Protein AF-A0A0K1QGE5-F1 (afdb_monomer_lite)

InterPro domains:
  IPR018551 Domain of unknown function DUF2007 [PF09413] (103-164)
  IPR029024 TerB-like [SSF158682] (11-89)

Structure (mmCIF, N/CA/C/O backbone):
data_AF-A0A0K1QGE5-F1
#
_entry.id   AF-A0A0K1QGE5-F1
#
loop_
_atom_site.group_PDB
_atom_site.id
_atom_site.type_symbol
_atom_site.label_atom_id
_atom_site.label_alt_id
_atom_site.label_comp_id
_atom_site.label_asym_id
_atom_site.label_entity_id
_atom_site.label_seq_id
_atom_site.pdbx_PDB_ins_code
_atom_site.Cartn_x
_atom_site.Cartn_y
_atom_site.Cartn_z
_atom_site.occupancy
_atom_site.B_iso_or_equiv
_atom_site.auth_seq_id
_atom_site.auth_comp_id
_atom_site.auth_asym_id
_atom_site.auth_atom_id
_atom_site.pdbx_PDB_model_num
ATOM 1 N N . MET A 1 1 ? -12.363 6.441 24.233 1.00 60.50 1 MET A N 1
ATOM 2 C CA . MET A 1 1 ? -11.509 6.948 23.138 1.00 60.50 1 MET A CA 1
ATOM 3 C C . MET A 1 1 ? -12.265 6.689 21.849 1.00 60.50 1 MET A C 1
ATOM 5 O O . MET A 1 1 ? -12.797 5.596 21.718 1.00 60.50 1 MET A O 1
ATOM 9 N N . ASP A 1 2 ? -12.392 7.688 20.983 1.00 89.62 2 ASP A N 1
ATOM 10 C CA . ASP A 1 2 ? -13.093 7.565 19.701 1.00 89.62 2 ASP A CA 1
ATOM 11 C C . ASP A 1 2 ? -12.438 6.487 18.807 1.00 89.62 2 ASP A C 1
ATOM 13 O O . ASP A 1 2 ? -11.207 6.389 18.765 1.00 89.62 2 ASP A O 1
ATOM 17 N N . ALA A 1 3 ? -13.242 5.639 18.156 1.00 92.62 3 ALA A N 1
ATOM 18 C CA . ALA A 1 3 ? -12.747 4.488 17.394 1.00 92.62 3 ALA A CA 1
ATOM 19 C C . ALA A 1 3 ? -11.925 4.919 16.168 1.00 92.62 3 ALA A C 1
ATOM 21 O O . ALA A 1 3 ? -10.861 4.352 15.916 1.00 92.62 3 ALA A O 1
ATOM 22 N N . LYS A 1 4 ? -12.332 5.998 15.483 1.00 94.12 4 LYS A N 1
ATOM 23 C CA . LYS A 1 4 ? -11.567 6.579 14.370 1.00 94.12 4 LYS A CA 1
ATOM 24 C C . LYS A 1 4 ? -10.212 7.089 14.851 1.00 94.12 4 LYS A C 1
ATOM 26 O O . LYS A 1 4 ? -9.177 6.789 14.254 1.00 94.12 4 LYS A O 1
ATOM 31 N N . ARG A 1 5 ? -10.183 7.781 15.995 1.00 94.44 5 ARG A N 1
ATOM 32 C CA . ARG A 1 5 ? -8.935 8.237 16.629 1.00 94.44 5 ARG A CA 1
ATOM 33 C C . ARG A 1 5 ? -8.022 7.074 17.025 1.00 94.44 5 ARG A C 1
ATOM 35 O O . ARG A 1 5 ? -6.804 7.206 16.911 1.00 94.44 5 ARG A O 1
ATOM 42 N N . LYS A 1 6 ? -8.585 5.953 17.487 1.00 95.00 6 LYS A N 1
ATOM 43 C CA . LYS A 1 6 ? -7.813 4.744 17.808 1.00 95.00 6 LYS A CA 1
ATOM 44 C C . LYS A 1 6 ? -7.164 4.155 16.554 1.00 95.00 6 LYS A C 1
ATOM 46 O O . LYS A 1 6 ? -5.965 3.894 16.593 1.00 95.00 6 LYS A O 1
ATOM 51 N N . LEU A 1 7 ? -7.912 4.013 15.457 1.00 96.31 7 LEU A N 1
ATOM 52 C CA . LEU A 1 7 ? -7.365 3.540 14.182 1.00 96.31 7 LEU A CA 1
ATOM 53 C C . LEU A 1 7 ? -6.258 4.470 13.670 1.00 96.31 7 LEU A C 1
ATOM 55 O O . LEU A 1 7 ? -5.157 4.007 13.396 1.00 96.31 7 LEU A O 1
ATOM 59 N N . LYS A 1 8 ? -6.492 5.789 13.636 1.00 94.81 8 LYS A N 1
ATOM 60 C CA . LYS A 1 8 ? -5.476 6.758 13.186 1.00 94.81 8 LYS A CA 1
ATOM 61 C C . LYS A 1 8 ? -4.193 6.690 14.025 1.00 94.81 8 LYS A C 1
ATOM 63 O O . LYS A 1 8 ? -3.096 6.747 13.479 1.00 94.81 8 LYS A O 1
ATOM 68 N N . GLY A 1 9 ? -4.323 6.544 15.346 1.00 95.31 9 GLY A N 1
ATOM 69 C CA . GLY A 1 9 ? -3.178 6.374 16.244 1.00 95.31 9 GLY A CA 1
ATOM 70 C C . GLY A 1 9 ? -2.428 5.056 16.029 1.00 95.31 9 GLY A C 1
ATOM 71 O O . GLY A 1 9 ? -1.203 5.041 16.091 1.00 95.31 9 GLY A O 1
ATOM 72 N N . MET A 1 10 ? -3.150 3.970 15.738 1.00 95.81 10 MET A N 1
ATOM 73 C CA . MET A 1 10 ? -2.558 2.677 15.392 1.00 95.81 10 MET A CA 1
ATOM 74 C C . MET A 1 10 ? -1.748 2.770 14.096 1.00 95.81 10 MET A C 1
ATOM 76 O O . MET A 1 10 ? -0.585 2.387 14.101 1.00 95.81 10 MET A O 1
ATOM 80 N N . LEU A 1 11 ? -2.308 3.362 13.034 1.00 96.56 11 LEU A N 1
ATOM 81 C CA . LEU A 1 11 ? -1.599 3.579 11.765 1.00 96.56 11 LEU A CA 1
ATOM 82 C C . LEU A 1 11 ? -0.316 4.398 11.970 1.00 96.56 11 LEU A C 1
ATOM 84 O O . LEU A 1 11 ? 0.752 4.013 11.506 1.00 96.56 11 LEU A O 1
ATOM 88 N N . ALA A 1 12 ? -0.397 5.494 12.729 1.00 94.94 12 ALA A N 1
ATOM 89 C CA . ALA A 1 12 ? 0.766 6.330 13.018 1.00 94.94 12 ALA A CA 1
ATOM 90 C C . ALA A 1 12 ? 1.873 5.585 13.780 1.00 94.94 12 ALA A C 1
ATOM 92 O O . ALA A 1 12 ? 3.046 5.876 13.565 1.00 94.94 12 ALA A O 1
ATOM 93 N N . ARG A 1 13 ? 1.512 4.642 14.661 1.00 95.94 13 ARG A N 1
ATOM 94 C CA . ARG A 1 13 ? 2.476 3.801 15.379 1.00 95.94 13 ARG A CA 1
ATOM 95 C C . ARG A 1 13 ? 3.121 2.779 14.444 1.00 95.94 13 ARG A C 1
ATOM 97 O O . ARG A 1 13 ? 4.343 2.745 14.380 1.00 95.94 13 ARG A O 1
ATOM 104 N N . ILE A 1 14 ? 2.301 2.010 13.726 1.00 95.31 14 ILE A N 1
ATOM 105 C CA . ILE A 1 14 ? 2.744 0.915 12.849 1.00 95.31 14 ILE A CA 1
ATOM 106 C C . ILE A 1 14 ? 3.704 1.423 11.770 1.00 95.31 14 ILE A C 1
ATOM 108 O O . ILE A 1 14 ? 4.722 0.814 11.505 1.00 95.31 14 ILE A O 1
ATOM 112 N N . PHE A 1 15 ? 3.424 2.575 11.160 1.00 94.94 15 PHE A N 1
ATOM 113 C CA . PHE A 1 15 ? 4.269 3.083 10.073 1.00 94.94 15 PHE A CA 1
ATOM 114 C C . PHE A 1 15 ? 5.377 4.039 10.541 1.00 94.94 15 PHE A C 1
ATOM 116 O O . PHE A 1 15 ? 6.030 4.686 9.717 1.00 94.94 15 PHE A O 1
ATOM 123 N N . SER A 1 16 ? 5.597 4.178 11.853 1.00 92.19 16 SER A N 1
ATOM 124 C CA . SER A 1 16 ? 6.545 5.162 12.394 1.00 92.19 16 SER A CA 1
ATOM 125 C C . SER A 1 16 ? 8.001 4.873 12.013 1.00 92.19 16 SER A C 1
ATOM 127 O O . SER A 1 16 ? 8.749 5.803 11.705 1.00 92.19 16 SER A O 1
ATOM 129 N N . ASP A 1 17 ? 8.392 3.607 11.937 1.00 90.38 17 ASP A N 1
ATOM 130 C CA . ASP A 1 17 ? 9.738 3.134 11.592 1.00 90.38 17 ASP A CA 1
ATOM 131 C C . ASP A 1 17 ? 9.863 2.674 10.126 1.00 90.38 17 ASP A C 1
ATOM 133 O O . ASP A 1 17 ? 10.882 2.111 9.732 1.00 90.38 17 ASP A O 1
ATOM 137 N N . ALA A 1 18 ? 8.852 2.987 9.306 1.00 88.00 18 ALA A N 1
ATOM 138 C CA . ALA A 1 18 ? 8.781 2.672 7.880 1.00 88.00 18 ALA A CA 1
ATOM 139 C C . ALA A 1 18 ? 8.639 1.180 7.525 1.00 88.00 18 ALA A C 1
ATOM 141 O O . ALA A 1 18 ? 8.657 0.871 6.335 1.00 88.00 18 ALA A O 1
ATOM 142 N N . THR A 1 19 ? 8.474 0.277 8.498 1.00 90.19 19 THR A N 1
ATOM 143 C CA . THR A 1 19 ? 8.301 -1.165 8.250 1.00 90.19 19 THR A CA 1
ATOM 144 C C . THR A 1 19 ? 7.233 -1.722 9.181 1.00 90.19 19 THR A C 1
ATOM 146 O O . THR A 1 19 ? 7.414 -1.680 10.385 1.00 90.19 19 THR A O 1
ATOM 149 N N . ALA A 1 20 ? 6.154 -2.297 8.649 1.00 91.38 20 ALA A N 1
ATOM 150 C CA . ALA A 1 20 ? 5.159 -2.946 9.494 1.00 91.38 20 ALA A CA 1
ATOM 151 C C . ALA A 1 20 ? 5.538 -4.416 9.688 1.00 91.38 20 ALA A C 1
ATOM 153 O O . ALA A 1 20 ? 5.536 -5.193 8.726 1.00 91.38 20 ALA A O 1
ATOM 154 N N . ASP A 1 21 ? 5.830 -4.822 10.919 1.00 93.00 21 ASP A N 1
ATOM 155 C CA . ASP A 1 21 ? 6.131 -6.225 11.204 1.00 93.00 21 ASP A CA 1
ATOM 156 C C . ASP A 1 21 ? 4.873 -7.122 11.142 1.00 93.00 21 ASP A C 1
ATOM 158 O O . ASP A 1 21 ? 3.732 -6.657 11.063 1.00 93.00 21 ASP A O 1
ATOM 162 N N . GLU A 1 22 ? 5.052 -8.448 11.156 1.00 92.50 22 GLU A N 1
ATOM 163 C CA . GLU A 1 22 ? 3.915 -9.378 11.060 1.00 92.50 22 GLU A CA 1
ATOM 164 C C . GLU A 1 22 ? 2.947 -9.263 12.252 1.00 92.50 22 GLU A C 1
ATOM 166 O O . GLU A 1 22 ? 1.741 -9.458 12.088 1.00 92.50 22 GLU A O 1
ATOM 171 N N . SER A 1 23 ? 3.443 -8.911 13.443 1.00 93.38 23 SER A N 1
ATOM 172 C CA . SER A 1 23 ? 2.602 -8.687 14.622 1.00 93.38 23 SER A CA 1
ATOM 173 C C . SER A 1 23 ? 1.741 -7.438 14.444 1.00 93.38 23 SER A C 1
ATOM 175 O O . SER A 1 23 ? 0.549 -7.461 14.751 1.00 93.38 23 SER A O 1
ATOM 177 N N . GLU A 1 24 ? 2.304 -6.363 13.908 1.00 95.12 24 GLU A N 1
ATOM 178 C CA . GLU A 1 24 ? 1.601 -5.116 13.615 1.00 95.12 24 GLU A CA 1
ATOM 179 C C . GLU A 1 24 ? 0.578 -5.279 12.492 1.00 95.12 24 GLU A C 1
ATOM 181 O O . GLU A 1 24 ? -0.569 -4.837 12.621 1.00 95.12 24 GLU A O 1
ATOM 186 N N . ARG A 1 25 ? 0.942 -5.992 11.421 1.00 92.88 25 ARG A N 1
ATOM 187 C CA . ARG A 1 25 ? 0.018 -6.371 10.341 1.00 92.88 25 ARG A CA 1
ATOM 188 C C . ARG A 1 25 ? -1.138 -7.210 10.889 1.00 92.88 25 ARG A C 1
ATOM 190 O O . ARG A 1 25 ? -2.298 -6.970 10.546 1.00 92.88 25 ARG A O 1
ATOM 197 N N . ALA A 1 26 ? -0.857 -8.173 11.768 1.00 92.50 26 ALA A N 1
ATOM 198 C CA . ALA A 1 26 ? -1.882 -8.994 12.408 1.00 92.50 26 ALA A CA 1
ATOM 199 C C . ALA A 1 26 ? -2.790 -8.183 13.347 1.00 92.50 26 ALA A C 1
ATOM 201 O O . ALA A 1 26 ? -4.010 -8.384 13.337 1.00 92.50 26 ALA A O 1
ATOM 202 N N . GLU A 1 27 ? -2.231 -7.248 14.117 1.00 95.06 27 GLU A N 1
ATOM 203 C CA . GLU A 1 27 ? -2.986 -6.334 14.977 1.00 95.06 27 GLU A CA 1
ATOM 204 C C . GLU A 1 27 ? -3.941 -5.464 14.155 1.00 95.06 27 GLU A C 1
ATOM 206 O O . GLU A 1 27 ? -5.133 -5.396 14.470 1.00 95.06 27 GLU A O 1
ATOM 211 N N . LEU A 1 28 ? -3.451 -4.867 13.065 1.00 94.50 28 LEU A N 1
ATOM 212 C CA . LEU A 1 28 ? -4.263 -4.051 12.170 1.00 94.50 28 LEU A CA 1
ATOM 213 C C . LEU A 1 28 ? -5.395 -4.869 11.541 1.00 94.50 28 LEU A C 1
ATOM 215 O O . LEU A 1 28 ? -6.554 -4.462 11.618 1.00 94.50 28 LEU A O 1
ATOM 219 N N . ARG A 1 29 ? -5.097 -6.054 10.989 1.00 93.19 29 ARG A N 1
ATOM 220 C CA . ARG A 1 29 ? -6.121 -6.956 10.427 1.00 93.19 29 ARG A CA 1
ATOM 221 C C . ARG A 1 29 ? -7.183 -7.322 11.462 1.00 93.19 29 ARG A C 1
ATOM 223 O O . ARG A 1 29 ? -8.373 -7.279 11.163 1.00 93.19 29 ARG A O 1
ATOM 230 N N . THR A 1 30 ? -6.763 -7.631 12.688 1.00 94.38 30 THR A N 1
ATOM 231 C CA . THR A 1 30 ? -7.677 -7.956 13.793 1.00 94.38 30 THR A CA 1
ATOM 232 C C . THR A 1 30 ? -8.571 -6.769 14.134 1.00 94.38 30 THR A C 1
ATOM 234 O O . THR A 1 30 ? -9.775 -6.931 14.332 1.00 94.38 30 THR A O 1
ATOM 237 N N . TYR A 1 31 ? -8.009 -5.559 14.170 1.00 94.38 31 TYR A N 1
ATOM 238 C CA . TYR A 1 31 ? -8.777 -4.352 14.440 1.00 94.38 31 TYR A CA 1
ATOM 239 C C . TYR A 1 31 ? -9.796 -4.062 13.331 1.00 94.38 31 TYR A C 1
ATOM 241 O O . TYR A 1 31 ? -10.963 -3.812 13.635 1.00 94.38 31 TYR A O 1
ATOM 249 N N . LEU A 1 32 ? -9.398 -4.158 12.061 1.00 91.81 32 LEU A N 1
ATOM 250 C CA . LEU A 1 32 ? -10.291 -3.950 10.917 1.00 91.81 32 LEU A CA 1
ATOM 251 C C . LEU A 1 32 ? -11.416 -4.999 10.861 1.00 91.81 32 LEU A C 1
ATOM 253 O O . LEU A 1 32 ? -12.547 -4.665 10.517 1.00 91.81 32 LEU A O 1
ATOM 257 N N . ALA A 1 33 ? -11.145 -6.240 11.277 1.00 92.44 33 ALA A N 1
ATOM 258 C CA . ALA A 1 33 ? -12.142 -7.309 11.360 1.00 92.44 33 ALA A CA 1
ATOM 259 C C . ALA A 1 33 ? -13.064 -7.222 12.594 1.00 92.44 33 ALA A C 1
ATOM 261 O O . ALA A 1 33 ? -14.069 -7.926 12.657 1.00 92.44 33 ALA A O 1
ATOM 262 N N . SER A 1 34 ? -1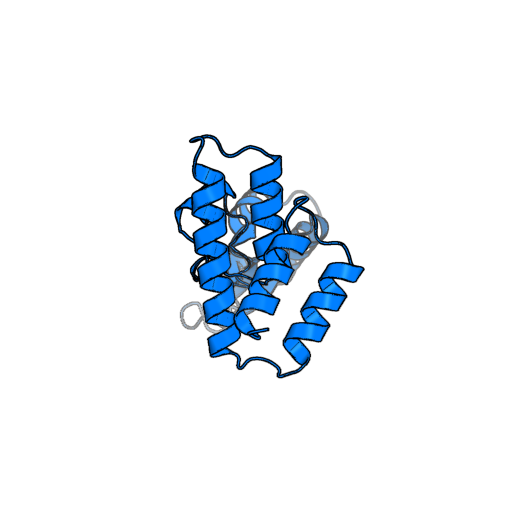2.754 -6.371 13.579 1.00 93.00 34 SER A N 1
ATOM 263 C CA . SER A 1 34 ? -13.506 -6.294 14.843 1.00 93.00 34 SER A CA 1
ATOM 264 C C . SER A 1 34 ? -14.911 -5.694 14.717 1.00 93.00 34 SER A C 1
ATOM 266 O O . SER A 1 34 ? -15.704 -5.794 15.652 1.00 93.00 34 SER A O 1
ATOM 268 N N . GLY A 1 35 ? -15.215 -5.030 13.596 1.00 91.81 35 GLY A N 1
ATOM 269 C CA . GLY A 1 35 ? -16.474 -4.306 13.401 1.00 91.81 35 GLY A CA 1
ATOM 270 C C . GLY A 1 35 ? -16.593 -3.018 14.225 1.00 91.81 35 GLY A C 1
ATOM 271 O O . GLY A 1 35 ? -17.677 -2.448 14.307 1.00 91.81 35 GLY A O 1
ATOM 272 N N . ALA A 1 36 ? -15.499 -2.540 14.835 1.00 93.19 36 ALA A N 1
ATOM 273 C CA . ALA A 1 36 ? -15.486 -1.298 15.614 1.00 93.19 36 ALA A CA 1
ATOM 274 C C . ALA A 1 36 ? -15.746 -0.031 14.774 1.00 93.19 36 ALA A C 1
ATOM 276 O O . ALA A 1 36 ? -16.104 1.004 15.335 1.00 93.19 36 ALA A O 1
ATOM 277 N N . LEU A 1 37 ? -15.538 -0.110 13.458 1.00 94.19 37 LEU A N 1
ATOM 278 C CA . LEU A 1 37 ? -15.810 0.937 12.477 1.00 94.19 37 LEU A CA 1
ATOM 279 C C . LEU A 1 37 ? -16.486 0.311 11.256 1.00 94.19 37 LEU A C 1
ATOM 281 O O . LEU A 1 37 ? -16.176 -0.823 10.882 1.00 94.19 37 LEU A O 1
ATOM 285 N N . SER A 1 38 ? -17.380 1.057 10.617 1.00 93.69 38 SER A N 1
ATOM 286 C CA . SER A 1 38 ? -17.923 0.679 9.312 1.00 93.69 38 SER A CA 1
ATOM 287 C C . SER A 1 38 ? -16.892 0.891 8.195 1.00 93.69 38 SER A C 1
ATOM 289 O O . SER A 1 38 ? -15.954 1.677 8.337 1.00 93.69 38 SER A O 1
ATOM 291 N N . SER A 1 39 ? -17.064 0.224 7.049 1.00 90.38 39 SER A N 1
ATOM 292 C CA . SER A 1 39 ? -16.151 0.384 5.905 1.00 90.38 39 SER A CA 1
ATOM 293 C C . SER A 1 39 ? -15.978 1.845 5.454 1.00 90.38 39 SER A C 1
ATOM 295 O O . SER A 1 39 ? -14.833 2.239 5.247 1.00 90.38 39 SER A O 1
ATOM 297 N N . PRO A 1 40 ? -17.033 2.686 5.363 1.00 92.56 40 PRO A N 1
ATOM 298 C CA . PRO A 1 40 ? -16.867 4.104 5.033 1.00 92.56 40 PRO A CA 1
ATOM 299 C C . PRO A 1 40 ? -16.031 4.875 6.060 1.00 92.56 40 PRO A C 1
ATOM 301 O O . PRO A 1 40 ? -15.226 5.721 5.690 1.00 92.56 40 PRO A O 1
ATOM 304 N N . GLU A 1 41 ? -16.182 4.566 7.349 1.00 93.19 41 GLU A N 1
ATOM 305 C CA . GLU A 1 41 ? -15.408 5.216 8.410 1.00 93.19 41 GLU A CA 1
ATOM 306 C C . GLU A 1 41 ? -13.938 4.796 8.393 1.00 93.19 41 GLU A C 1
ATOM 308 O O . GLU A 1 41 ? -13.063 5.621 8.645 1.00 93.19 41 GLU A O 1
ATOM 313 N N . ILE A 1 42 ? -13.655 3.529 8.079 1.00 93.62 42 ILE A N 1
ATOM 314 C CA . ILE A 1 42 ? -12.287 3.042 7.873 1.00 93.62 42 ILE A CA 1
ATOM 315 C C . ILE A 1 42 ? -11.647 3.798 6.706 1.00 93.62 42 ILE A C 1
ATOM 317 O O . ILE A 1 42 ? -10.542 4.315 6.853 1.00 93.62 42 ILE A O 1
ATOM 321 N N . GLN A 1 43 ? -12.356 3.908 5.581 1.00 92.38 43 GLN A N 1
ATOM 322 C CA . GLN A 1 43 ? 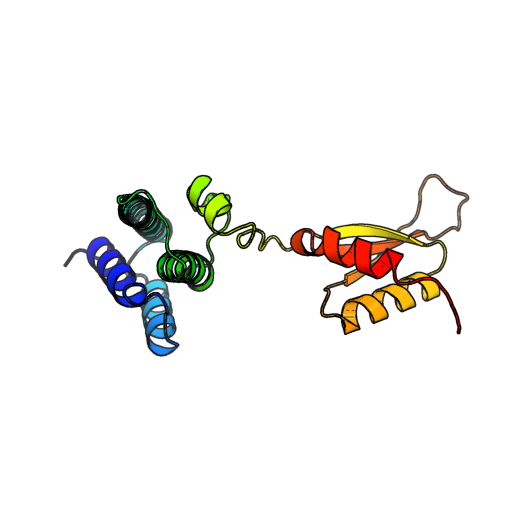-11.883 4.629 4.397 1.00 92.38 43 GLN A CA 1
ATOM 323 C C . GLN A 1 43 ? -11.626 6.112 4.690 1.00 92.38 43 GLN A C 1
ATOM 325 O O . GLN A 1 43 ? -10.590 6.642 4.303 1.00 92.38 43 GLN A O 1
ATOM 330 N N . GLU A 1 44 ? -12.506 6.770 5.447 1.00 94.25 44 GLU A N 1
ATOM 331 C CA . GLU A 1 44 ? -12.312 8.157 5.886 1.00 94.25 44 GLU A CA 1
ATOM 332 C C . GLU A 1 44 ? -11.032 8.318 6.722 1.00 94.25 44 GLU A C 1
ATOM 334 O O . GLU A 1 44 ? -10.244 9.235 6.487 1.00 94.25 44 GLU A O 1
ATOM 339 N N . VAL A 1 45 ? -10.791 7.409 7.673 1.00 95.50 45 VAL A N 1
ATOM 340 C CA . VAL A 1 45 ? -9.590 7.449 8.521 1.00 95.50 45 VAL A CA 1
ATOM 341 C C . VAL A 1 45 ? -8.323 7.184 7.716 1.00 95.50 45 VAL A C 1
ATOM 343 O O . VAL A 1 45 ? -7.317 7.859 7.939 1.00 95.50 45 VAL A O 1
ATOM 346 N N . ILE A 1 46 ? -8.359 6.225 6.790 1.00 94.88 46 ILE A N 1
ATOM 347 C CA . ILE A 1 46 ? -7.234 5.923 5.901 1.00 94.88 46 ILE A CA 1
ATOM 348 C C . ILE A 1 46 ? -6.932 7.134 5.016 1.00 94.88 46 ILE A C 1
ATOM 350 O O . ILE A 1 46 ? -5.784 7.568 4.971 1.00 94.88 46 ILE A O 1
ATOM 354 N N . ALA A 1 47 ? -7.941 7.740 4.388 1.00 93.25 47 ALA A N 1
ATOM 355 C CA . ALA A 1 47 ? -7.765 8.917 3.540 1.00 93.25 47 ALA A CA 1
ATOM 356 C C . ALA A 1 47 ? -7.173 10.110 4.314 1.00 93.25 47 ALA A C 1
ATOM 358 O O . ALA A 1 47 ? -6.242 10.771 3.846 1.00 93.25 47 ALA A O 1
ATOM 359 N N . ASP A 1 48 ? -7.661 10.366 5.530 1.00 94.94 48 ASP A N 1
ATOM 360 C CA . ASP A 1 48 ? -7.127 11.409 6.410 1.00 94.94 48 ASP A CA 1
ATOM 361 C C . ASP A 1 48 ? -5.684 11.105 6.858 1.00 94.94 48 ASP A C 1
ATOM 363 O O . ASP A 1 48 ? -4.823 11.993 6.885 1.00 94.94 48 ASP A O 1
ATOM 367 N N . PHE A 1 49 ? -5.378 9.841 7.166 1.00 95.75 49 PHE A N 1
ATOM 368 C CA . PHE A 1 49 ? -4.026 9.393 7.497 1.00 95.75 49 PHE A CA 1
ATOM 369 C C . PHE A 1 49 ? -3.056 9.564 6.322 1.00 95.75 49 PHE A C 1
ATOM 371 O O . PHE A 1 49 ? -1.986 10.146 6.507 1.00 95.75 49 PHE A O 1
ATOM 378 N N . VAL A 1 50 ? -3.437 9.134 5.118 1.00 94.19 50 VAL A N 1
ATOM 379 C CA . VAL A 1 50 ? -2.657 9.301 3.883 1.00 94.19 50 VAL A CA 1
ATOM 380 C C . VAL A 1 50 ? -2.414 10.789 3.616 1.00 94.19 50 VAL A C 1
ATOM 382 O O . VAL A 1 50 ? -1.268 11.213 3.477 1.00 94.19 50 VAL A O 1
ATOM 385 N N . SER A 1 51 ? -3.460 11.621 3.649 1.00 93.44 51 SER A N 1
ATOM 386 C CA . SER A 1 51 ? -3.328 13.070 3.439 1.00 93.44 51 SER A CA 1
ATOM 387 C C . SER A 1 51 ? -2.387 13.726 4.454 1.00 93.44 51 SER A C 1
ATOM 389 O O . SER A 1 51 ? -1.542 14.548 4.092 1.00 93.44 51 SER A O 1
ATOM 391 N N . THR A 1 52 ? -2.509 13.354 5.731 1.00 93.50 52 THR A N 1
ATOM 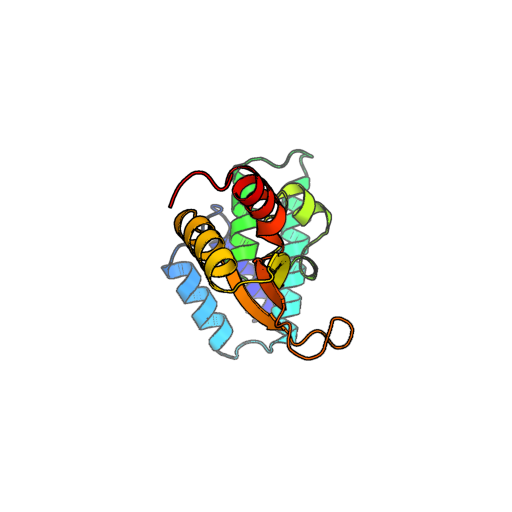392 C CA . THR A 1 52 ? -1.650 13.870 6.806 1.00 93.50 52 THR A CA 1
ATOM 393 C C . THR A 1 52 ? -0.199 13.429 6.607 1.00 93.50 52 THR A C 1
ATOM 395 O O . THR A 1 52 ? 0.708 14.250 6.721 1.00 93.50 52 THR A O 1
ATOM 398 N N . THR A 1 53 ? 0.018 12.155 6.279 1.00 94.06 53 THR A N 1
ATOM 399 C CA . THR A 1 53 ? 1.353 11.577 6.085 1.00 94.06 53 THR A CA 1
ATOM 400 C C . THR A 1 53 ? 2.074 12.262 4.937 1.00 94.06 53 THR A C 1
ATOM 402 O O . THR A 1 53 ? 3.197 12.718 5.118 1.00 94.06 53 THR A O 1
ATOM 405 N N . TRP A 1 54 ? 1.396 12.443 3.801 1.00 93.50 54 TRP A N 1
ATOM 406 C CA . TRP A 1 54 ? 1.966 13.141 2.653 1.00 93.50 54 TRP A CA 1
ATOM 407 C C . TRP A 1 54 ? 2.422 14.558 3.002 1.00 93.50 54 TRP A C 1
ATOM 409 O O . TRP A 1 54 ? 3.561 14.918 2.729 1.00 93.50 54 TRP A O 1
ATOM 419 N N . LYS A 1 55 ? 1.562 15.343 3.668 1.00 92.19 55 LYS A N 1
ATOM 420 C CA . LYS A 1 55 ? 1.886 16.718 4.088 1.00 92.19 55 LYS A CA 1
ATOM 421 C C . LYS A 1 55 ? 3.126 16.786 4.975 1.00 92.19 55 LYS A C 1
ATOM 423 O O . LYS A 1 55 ? 3.877 17.747 4.868 1.00 92.19 55 LYS A O 1
ATOM 428 N N . ILE A 1 56 ? 3.315 15.799 5.851 1.00 90.88 56 ILE A N 1
ATOM 429 C CA . ILE A 1 56 ? 4.485 15.721 6.732 1.00 90.88 56 ILE A CA 1
ATOM 430 C C . ILE A 1 56 ? 5.728 15.337 5.925 1.00 90.88 56 ILE A C 1
ATOM 432 O O . ILE A 1 56 ? 6.748 16.003 6.053 1.00 90.88 56 ILE A O 1
ATOM 436 N N . THR A 1 57 ? 5.630 14.317 5.071 1.00 90.00 57 THR A N 1
ATOM 437 C CA . THR A 1 57 ? 6.745 13.808 4.258 1.00 90.00 57 THR A CA 1
ATOM 438 C C . THR A 1 57 ? 7.298 14.833 3.271 1.00 90.00 57 THR A C 1
ATOM 440 O O . THR A 1 57 ? 8.476 14.798 2.956 1.00 90.00 57 THR A O 1
ATOM 443 N N . VAL A 1 58 ? 6.476 15.755 2.768 1.00 89.50 58 VAL A N 1
ATOM 444 C CA . VAL A 1 58 ? 6.951 16.797 1.837 1.00 89.50 58 VAL A CA 1
ATOM 445 C C . VAL A 1 58 ? 7.304 18.117 2.514 1.00 89.50 58 VAL A C 1
ATOM 447 O O . VAL A 1 58 ? 7.666 19.072 1.828 1.00 89.50 58 VAL A O 1
ATOM 450 N N . ALA A 1 59 ? 7.167 18.214 3.839 1.00 89.00 59 ALA A N 1
ATOM 451 C CA . ALA A 1 59 ? 7.290 19.483 4.554 1.00 89.00 59 ALA A CA 1
ATOM 452 C C . ALA A 1 59 ? 8.695 20.101 4.453 1.00 89.00 59 ALA A C 1
ATOM 454 O O . ALA A 1 59 ? 8.824 21.325 4.473 1.00 89.00 59 ALA A O 1
ATOM 455 N N . ASP A 1 60 ? 9.733 19.274 4.332 1.00 83.25 60 ASP A N 1
ATOM 456 C CA . ASP A 1 60 ? 11.127 19.699 4.173 1.00 83.25 60 ASP A CA 1
ATOM 457 C C . ASP A 1 60 ? 11.562 19.840 2.700 1.00 83.25 60 ASP A C 1
ATOM 459 O O . ASP A 1 60 ? 12.684 20.263 2.415 1.00 83.25 60 ASP A O 1
ATOM 463 N N . GLY A 1 61 ? 10.659 19.537 1.760 1.00 82.88 61 GLY A N 1
ATOM 464 C CA . GLY A 1 61 ? 10.883 19.622 0.320 1.00 82.88 61 GLY A CA 1
ATOM 465 C C . GLY A 1 61 ? 11.739 18.499 -0.275 1.00 82.88 61 GLY A C 1
ATOM 466 O O . GLY A 1 61 ? 11.988 18.534 -1.482 1.00 82.88 61 GLY A O 1
ATOM 467 N N . VAL A 1 62 ? 12.182 17.510 0.511 1.00 87.19 62 VAL A N 1
ATOM 468 C CA . VAL A 1 62 ? 13.038 16.413 0.037 1.00 87.19 62 VAL A CA 1
ATOM 469 C C . VAL A 1 62 ? 12.565 15.082 0.609 1.00 87.19 62 VAL A C 1
ATOM 471 O O . VAL A 1 62 ? 12.810 14.773 1.763 1.00 87.19 62 VAL A O 1
ATOM 474 N N . VAL A 1 63 ? 11.996 14.225 -0.242 1.00 88.62 63 VAL A N 1
ATOM 475 C CA . VAL A 1 63 ? 11.597 12.877 0.186 1.00 88.62 63 VAL A CA 1
ATOM 476 C C . VAL A 1 63 ? 12.802 11.935 0.181 1.00 88.62 63 VAL A C 1
ATOM 478 O O . VAL A 1 63 ? 13.307 11.549 -0.880 1.00 88.62 63 VAL A O 1
ATOM 481 N N . SER A 1 64 ? 13.244 11.541 1.371 1.00 87.12 64 SER A N 1
ATOM 482 C CA . SER A 1 64 ? 14.331 10.586 1.590 1.00 87.12 64 SER A CA 1
ATOM 483 C C . SER A 1 64 ? 13.946 9.147 1.216 1.00 87.12 64 SER A C 1
ATOM 485 O O . SER A 1 64 ? 12.771 8.801 1.099 1.00 87.12 64 SER A O 1
ATOM 487 N N . GLU A 1 65 ? 14.933 8.258 1.065 1.00 86.31 65 GLU A N 1
ATOM 488 C CA . GLU A 1 65 ? 14.664 6.837 0.781 1.00 86.31 65 GLU A CA 1
ATOM 489 C C . GLU A 1 65 ? 13.905 6.132 1.915 1.00 86.31 65 GLU A C 1
ATOM 491 O O . GLU A 1 65 ? 13.065 5.276 1.648 1.00 86.31 65 GLU A O 1
ATOM 496 N N . VAL A 1 66 ? 14.139 6.526 3.172 1.00 88.38 66 VAL A N 1
ATOM 497 C CA . VAL A 1 66 ? 13.396 5.995 4.330 1.00 88.38 66 VAL A CA 1
ATOM 498 C C . VAL A 1 66 ? 11.927 6.406 4.259 1.00 88.38 66 VAL A C 1
ATOM 500 O O . VAL A 1 66 ? 11.036 5.604 4.530 1.00 88.38 66 VAL A O 1
ATOM 503 N N . GLU A 1 67 ? 11.648 7.639 3.843 1.00 91.31 67 GLU A N 1
ATOM 504 C CA . GLU A 1 67 ? 10.274 8.093 3.654 1.00 91.31 67 GLU A CA 1
ATOM 505 C C . GLU A 1 67 ? 9.621 7.408 2.467 1.00 91.31 67 GLU A C 1
ATOM 507 O O . GLU A 1 67 ? 8.502 6.931 2.608 1.00 91.31 67 GLU A O 1
ATOM 512 N N . LYS A 1 68 ? 10.318 7.252 1.335 1.00 90.38 68 LYS A N 1
ATOM 513 C CA . LYS A 1 68 ? 9.810 6.437 0.221 1.00 90.38 68 LYS A CA 1
ATOM 514 C C . LYS A 1 68 ? 9.480 5.022 0.677 1.00 90.38 68 LYS A C 1
ATOM 516 O O . LYS A 1 68 ? 8.433 4.509 0.299 1.00 90.38 68 LYS A O 1
ATOM 521 N N . GLN A 1 69 ? 10.325 4.407 1.502 1.00 90.31 69 GLN A N 1
ATOM 522 C CA . GLN A 1 69 ? 10.047 3.086 2.058 1.00 90.31 69 GLN A CA 1
ATOM 523 C C . GLN A 1 69 ? 8.774 3.094 2.906 1.00 90.31 69 GLN A C 1
ATOM 525 O O . GLN A 1 69 ? 7.891 2.279 2.661 1.00 90.31 69 GLN A O 1
ATOM 530 N N . ARG A 1 70 ? 8.616 4.067 3.811 1.00 93.38 70 ARG A N 1
ATOM 531 C CA . ARG A 1 70 ? 7.387 4.232 4.604 1.00 93.38 70 ARG A CA 1
ATOM 532 C C . ARG A 1 70 ? 6.157 4.370 3.710 1.00 93.38 70 ARG A C 1
ATOM 534 O O . ARG A 1 70 ? 5.131 3.748 3.959 1.00 93.38 70 ARG A O 1
ATOM 541 N N . LEU A 1 71 ? 6.260 5.195 2.672 1.00 93.00 71 LEU A N 1
ATOM 542 C CA . LEU A 1 71 ? 5.192 5.440 1.712 1.00 93.00 71 LEU A CA 1
ATOM 543 C C . LEU A 1 71 ? 4.811 4.162 0.935 1.00 93.00 71 LEU A C 1
ATOM 545 O O . LEU A 1 71 ? 3.624 3.956 0.687 1.00 93.00 71 LEU A O 1
ATOM 549 N N . ARG A 1 72 ? 5.778 3.303 0.572 1.00 90.75 72 ARG A N 1
ATOM 550 C CA . ARG A 1 72 ? 5.515 1.984 -0.044 1.00 90.75 72 ARG A CA 1
ATOM 551 C C . ARG A 1 72 ? 4.862 1.022 0.939 1.00 90.75 72 ARG A C 1
ATOM 553 O O . ARG A 1 72 ? 3.875 0.388 0.591 1.00 90.75 72 ARG A O 1
ATOM 560 N N . GLU A 1 73 ? 5.373 0.967 2.163 1.00 91.69 73 GLU A N 1
ATOM 561 C CA . GLU A 1 73 ? 4.861 0.084 3.211 1.00 91.69 73 GLU A CA 1
ATOM 562 C C . GLU A 1 73 ? 3.385 0.378 3.515 1.00 91.69 73 GLU A C 1
ATOM 564 O O . GLU A 1 73 ? 2.570 -0.536 3.609 1.00 91.69 73 GLU A O 1
ATOM 569 N N . ILE A 1 74 ? 3.012 1.661 3.595 1.00 93.50 74 ILE A N 1
ATOM 570 C CA . ILE A 1 74 ? 1.617 2.089 3.785 1.00 93.50 74 ILE A CA 1
ATOM 571 C C . ILE A 1 74 ? 0.723 1.559 2.665 1.00 93.50 74 ILE A C 1
ATOM 573 O O . ILE A 1 74 ? -0.358 1.042 2.936 1.00 93.50 74 ILE A O 1
ATOM 577 N N . VAL A 1 75 ? 1.162 1.691 1.414 1.00 90.81 75 VAL A N 1
ATOM 578 C CA . VAL A 1 75 ? 0.404 1.222 0.250 1.00 90.81 75 VAL A CA 1
ATOM 579 C C . VAL A 1 75 ? 0.227 -0.289 0.307 1.00 90.81 75 VAL A C 1
ATOM 581 O O . VAL A 1 75 ? -0.890 -0.768 0.142 1.00 90.81 75 VAL A O 1
ATOM 584 N N . GLU A 1 76 ? 1.309 -1.029 0.544 1.00 88.31 76 GLU A N 1
ATOM 585 C CA . GLU A 1 76 ? 1.302 -2.491 0.542 1.00 88.31 76 GLU A CA 1
ATOM 586 C C . GLU A 1 76 ? 0.410 -3.044 1.659 1.00 88.31 76 GLU A C 1
ATOM 588 O O . GLU A 1 76 ? -0.470 -3.867 1.413 1.00 88.31 76 GLU A O 1
ATOM 593 N N . VAL A 1 77 ? 0.586 -2.548 2.885 1.00 89.06 77 VAL A N 1
ATOM 594 C CA . VAL A 1 77 ? -0.124 -3.048 4.069 1.00 89.06 77 VAL A CA 1
ATOM 595 C C . VAL A 1 77 ? -1.603 -2.669 4.052 1.00 89.06 77 VAL A C 1
ATOM 597 O O . VAL A 1 77 ? -2.438 -3.454 4.504 1.00 89.06 77 VAL A O 1
ATOM 600 N N . LEU A 1 78 ? -1.945 -1.479 3.549 1.00 90.62 78 LEU A N 1
ATOM 601 C CA . LEU A 1 78 ? -3.337 -1.027 3.458 1.00 90.62 78 LEU A CA 1
ATOM 602 C C . LEU A 1 78 ? -4.016 -1.421 2.138 1.00 90.62 78 LEU A C 1
ATOM 604 O O . LEU A 1 78 ? -5.225 -1.231 2.016 1.00 90.62 78 LEU A O 1
ATOM 608 N N . GLY A 1 79 ? -3.273 -1.975 1.175 1.00 87.31 79 GLY A N 1
ATOM 609 C CA . GLY A 1 79 ? -3.791 -2.371 -0.134 1.00 87.31 79 GLY A CA 1
ATOM 610 C C . GLY A 1 79 ? -4.322 -1.193 -0.954 1.00 87.31 79 GLY A C 1
ATOM 611 O O . GLY A 1 79 ? -5.367 -1.320 -1.587 1.00 87.31 79 GLY A O 1
ATOM 612 N N . LEU A 1 80 ? -3.650 -0.040 -0.897 1.00 86.69 80 LEU A N 1
ATOM 613 C CA . LEU A 1 80 ? -4.106 1.183 -1.567 1.00 86.69 80 LEU A CA 1
ATOM 614 C C . LEU A 1 80 ? -3.846 1.117 -3.071 1.00 86.69 80 LEU A C 1
ATOM 616 O O . LEU A 1 80 ? -2.735 0.806 -3.503 1.00 86.69 80 LEU A O 1
ATOM 620 N N . ALA A 1 81 ? -4.843 1.484 -3.871 1.00 81.62 81 ALA A N 1
ATOM 621 C CA . ALA A 1 81 ? -4.670 1.677 -5.301 1.00 81.62 81 ALA A CA 1
ATOM 622 C C . ALA A 1 81 ? -4.154 3.092 -5.605 1.00 81.62 81 ALA A C 1
ATOM 624 O O . ALA A 1 81 ? -4.214 4.009 -4.783 1.00 81.62 81 ALA A O 1
ATOM 625 N N . LYS A 1 82 ? -3.710 3.313 -6.848 1.00 73.81 82 LYS A N 1
ATOM 626 C CA . LYS A 1 82 ? -3.265 4.630 -7.341 1.00 73.81 82 LYS A CA 1
ATOM 627 C C . LYS A 1 82 ? -4.284 5.760 -7.112 1.00 73.81 82 LYS A C 1
ATOM 629 O O . LYS A 1 82 ? -3.883 6.903 -6.934 1.00 73.81 82 LYS A O 1
ATOM 634 N N . GLY A 1 83 ? -5.584 5.453 -7.132 1.00 80.19 83 GLY A N 1
ATOM 635 C CA . GLY A 1 83 ? -6.655 6.429 -6.897 1.00 80.19 83 GLY A CA 1
ATOM 636 C C . GLY A 1 83 ? -6.871 6.806 -5.427 1.00 80.19 83 GLY A C 1
ATOM 637 O O . GLY A 1 83 ? -7.517 7.816 -5.160 1.00 80.19 83 GLY A O 1
ATOM 638 N N . ASP A 1 84 ? -6.320 6.028 -4.492 1.00 84.38 84 ASP A N 1
ATOM 639 C CA . ASP A 1 84 ? -6.517 6.207 -3.048 1.00 84.38 84 ASP A CA 1
ATOM 640 C C . ASP A 1 84 ? -5.428 7.082 -2.406 1.00 84.38 84 ASP A C 1
ATOM 642 O O . ASP A 1 84 ? -5.538 7.487 -1.247 1.00 84.38 84 ASP A O 1
ATOM 646 N N . VAL A 1 85 ? -4.368 7.393 -3.158 1.00 87.94 85 VAL A N 1
ATOM 647 C CA . VAL A 1 85 ? -3.251 8.234 -2.718 1.00 87.94 85 VAL A CA 1
ATOM 648 C C . VAL A 1 85 ? -3.102 9.475 -3.605 1.00 87.94 85 VAL A C 1
ATOM 650 O O . VAL A 1 85 ? -3.533 9.472 -4.758 1.00 87.94 85 VAL A O 1
ATOM 653 N N . PRO A 1 86 ? -2.469 10.556 -3.109 1.00 87.50 86 PRO A N 1
ATOM 654 C CA . PRO A 1 86 ? -2.144 11.719 -3.931 1.00 87.50 86 PRO A CA 1
ATOM 655 C C . PRO A 1 86 ? -1.333 11.348 -5.183 1.00 87.50 86 PRO A C 1
ATOM 657 O O . PRO A 1 86 ? -0.467 10.468 -5.153 1.00 87.50 86 PRO A O 1
ATOM 660 N N . GLU A 1 87 ? -1.557 12.054 -6.291 1.00 84.44 87 GLU A N 1
ATOM 661 C CA . GLU A 1 87 ? -0.862 11.773 -7.553 1.00 84.44 87 GLU A CA 1
ATOM 662 C C . GLU A 1 87 ? 0.660 11.940 -7.402 1.00 84.44 87 GLU A C 1
ATOM 664 O O . GLU A 1 87 ? 1.454 11.154 -7.917 1.00 84.44 87 GLU A O 1
ATOM 669 N N . GLU A 1 88 ? 1.087 12.935 -6.632 1.00 84.25 88 GLU A N 1
ATOM 670 C CA . GLU A 1 88 ? 2.490 13.213 -6.351 1.00 84.25 88 GLU A CA 1
ATOM 671 C C . GLU A 1 88 ? 3.158 12.100 -5.538 1.00 84.25 88 GLU A C 1
ATOM 673 O O . GLU A 1 88 ? 4.315 11.775 -5.800 1.00 84.25 88 GLU A O 1
ATOM 678 N N . TRP A 1 89 ? 2.422 11.450 -4.630 1.00 88.00 89 TRP A N 1
ATOM 679 C CA . TRP A 1 89 ? 2.893 10.255 -3.924 1.00 88.00 89 TRP A CA 1
ATOM 680 C C . TRP A 1 89 ? 3.188 9.138 -4.933 1.00 88.00 89 TRP A C 1
ATOM 682 O O . TRP A 1 89 ? 4.261 8.534 -4.906 1.00 88.00 89 TRP A O 1
ATOM 692 N N . SER A 1 90 ? 2.281 8.927 -5.893 1.00 80.38 90 SER A N 1
ATOM 693 C CA . SER A 1 90 ? 2.461 7.953 -6.980 1.00 80.38 90 SER A CA 1
ATOM 694 C C . SER A 1 90 ? 3.715 8.232 -7.813 1.00 80.38 90 SER A C 1
ATOM 696 O O . SER A 1 90 ? 4.451 7.309 -8.170 1.00 80.38 90 SER A O 1
ATOM 698 N N . ARG A 1 91 ? 3.984 9.512 -8.107 1.00 81.38 91 ARG A N 1
ATOM 699 C CA . ARG A 1 91 ? 5.180 9.944 -8.848 1.00 81.38 91 ARG A CA 1
ATOM 700 C C . ARG A 1 91 ? 6.461 9.707 -8.050 1.00 81.38 91 ARG A C 1
ATOM 702 O O . ARG A 1 91 ? 7.437 9.232 -8.621 1.00 81.38 91 ARG A O 1
ATOM 709 N N . VAL A 1 92 ? 6.452 9.991 -6.745 1.00 84.12 92 VAL A N 1
ATOM 710 C CA . VAL A 1 92 ? 7.606 9.771 -5.855 1.00 84.12 92 VAL A CA 1
ATOM 711 C C . VAL A 1 92 ? 7.958 8.290 -5.727 1.00 84.12 92 VAL A C 1
ATOM 713 O O . VAL A 1 92 ? 9.139 7.951 -5.641 1.00 84.12 92 VAL A O 1
ATOM 716 N N . LEU A 1 93 ? 6.958 7.408 -5.747 1.00 81.12 93 LEU A N 1
ATOM 717 C CA . LEU A 1 93 ? 7.186 5.968 -5.666 1.00 81.12 93 LEU A CA 1
ATOM 718 C C . LEU A 1 93 ? 7.632 5.329 -6.988 1.00 81.12 93 LEU A C 1
ATOM 720 O O . LEU A 1 93 ? 8.161 4.225 -6.953 1.00 81.12 93 LEU A O 1
ATOM 724 N N . GLY A 1 94 ? 7.511 6.014 -8.129 1.00 63.12 94 GLY A N 1
ATOM 725 C CA . GLY A 1 94 ? 8.044 5.519 -9.402 1.00 63.12 94 GLY A CA 1
ATOM 726 C C . GLY A 1 94 ? 7.257 4.347 -9.998 1.00 63.12 94 GLY A C 1
ATOM 727 O O . GLY A 1 94 ? 7.854 3.375 -10.445 1.00 63.12 94 GLY A O 1
ATOM 728 N N . GLY A 1 95 ? 5.922 4.425 -10.009 1.00 55.44 95 GLY A N 1
ATOM 729 C CA . GLY A 1 95 ? 5.064 3.432 -10.680 1.00 55.44 95 GLY A CA 1
ATOM 730 C C . GLY A 1 95 ? 4.716 2.187 -9.854 1.00 55.44 95 GLY A C 1
ATOM 731 O O . GLY A 1 95 ? 3.944 1.360 -10.316 1.00 55.44 95 GLY A O 1
ATOM 732 N N . THR A 1 96 ? 5.186 2.077 -8.607 1.00 49.66 96 THR A N 1
ATOM 733 C CA . THR A 1 96 ? 4.926 0.930 -7.703 1.00 49.66 96 THR A CA 1
ATOM 734 C C . THR A 1 96 ? 3.450 0.751 -7.294 1.00 49.66 96 THR A C 1
ATOM 736 O O . THR A 1 96 ? 3.120 -0.199 -6.599 1.00 49.66 96 THR A O 1
ATOM 739 N N . LEU A 1 97 ? 2.549 1.649 -7.705 1.00 51.53 97 LEU A N 1
ATOM 740 C CA . LEU A 1 97 ? 1.112 1.595 -7.389 1.00 51.53 97 LEU A CA 1
ATOM 741 C C . LEU A 1 97 ? 0.261 0.941 -8.480 1.00 51.53 97 LEU A C 1
ATOM 743 O O . LEU A 1 97 ? -0.963 0.904 -8.356 1.00 51.53 97 LEU A O 1
ATOM 747 N N . ASP A 1 98 ? 0.883 0.475 -9.562 1.00 49.41 98 ASP A N 1
ATOM 748 C CA . ASP A 1 98 ? 0.193 -0.247 -10.628 1.00 49.41 98 ASP A CA 1
ATOM 749 C C . ASP A 1 98 ? 0.051 -1.731 -10.260 1.00 49.41 98 ASP A C 1
ATOM 751 O O . ASP A 1 98 ? 0.560 -2.625 -10.920 1.00 49.41 98 ASP A O 1
ATOM 755 N N . THR A 1 99 ? -0.623 -2.012 -9.144 1.00 50.53 99 THR A N 1
ATOM 756 C CA . THR A 1 99 ? -1.054 -3.370 -8.776 1.00 50.53 99 THR A CA 1
ATOM 757 C C . THR A 1 99 ? -2.396 -3.710 -9.427 1.00 50.53 99 THR A C 1
ATOM 759 O O . THR A 1 99 ? -3.220 -4.426 -8.855 1.00 50.53 99 THR A O 1
ATOM 762 N N . SER A 1 100 ? -2.655 -3.183 -10.627 1.00 53.44 100 SER A N 1
ATOM 763 C CA . SER A 1 100 ? -3.792 -3.625 -11.422 1.00 53.44 100 SER A CA 1
ATOM 764 C C . SER A 1 100 ? -3.430 -4.966 -12.068 1.00 53.44 100 SER A C 1
ATOM 766 O O . SER A 1 100 ? -2.448 -5.078 -12.796 1.00 53.44 100 SER A O 1
ATOM 768 N N . GLU A 1 101 ? -4.216 -6.020 -11.817 1.00 69.88 101 GLU A N 1
ATOM 769 C CA . GLU A 1 101 ? -4.123 -7.273 -12.588 1.00 69.88 101 GLU A CA 1
ATOM 770 C C . GLU A 1 101 ? -4.704 -7.083 -14.007 1.00 69.88 101 GLU A C 1
ATOM 772 O O . GLU A 1 101 ? -5.493 -7.892 -14.500 1.00 69.88 101 GLU A O 1
ATOM 777 N N . GLU A 1 102 ? -4.370 -5.971 -14.660 1.00 83.69 102 GLU A N 1
ATOM 778 C CA . GLU A 1 102 ? -4.772 -5.690 -16.027 1.00 83.69 102 GLU A CA 1
ATOM 779 C C . GLU A 1 102 ? -3.893 -6.504 -16.978 1.00 83.69 102 GLU A C 1
ATOM 781 O O . GLU A 1 102 ? -2.680 -6.313 -17.068 1.00 83.69 102 GLU A O 1
ATOM 786 N N . TRP A 1 103 ? -4.517 -7.431 -17.702 1.00 87.75 103 TRP A N 1
ATOM 787 C CA . TRP A 1 103 ? -3.851 -8.205 -18.739 1.00 87.75 103 TRP A CA 1
ATOM 788 C C . TRP A 1 103 ? -3.848 -7.424 -20.053 1.00 87.75 103 TRP A C 1
ATOM 790 O O . TRP A 1 103 ? -4.901 -7.116 -20.611 1.00 87.75 103 TRP A O 1
ATOM 800 N N . VAL A 1 104 ? -2.664 -7.173 -20.599 1.00 88.38 104 VAL A N 1
ATOM 801 C CA . VAL A 1 104 ? -2.461 -6.496 -21.883 1.00 88.38 104 VAL A CA 1
ATOM 802 C C . VAL A 1 104 ? -1.883 -7.453 -22.919 1.00 88.38 104 VAL A C 1
ATOM 804 O O . VAL A 1 104 ? -1.102 -8.354 -22.608 1.00 88.38 104 VAL A O 1
ATOM 807 N N . LEU A 1 105 ? -2.263 -7.262 -24.183 1.00 89.56 105 LEU A N 1
ATOM 808 C CA . LEU A 1 105 ? -1.746 -8.058 -25.295 1.00 89.56 105 LEU A CA 1
ATOM 809 C C . LEU A 1 105 ? -0.264 -7.738 -25.537 1.00 89.56 105 LEU A C 1
ATOM 811 O O . LEU A 1 105 ? 0.082 -6.615 -25.909 1.00 89.56 105 LEU A O 1
ATOM 815 N N . LEU A 1 106 ? 0.596 -8.746 -25.392 1.00 90.44 106 LEU A N 1
ATOM 816 C CA . LEU A 1 106 ? 2.008 -8.654 -25.750 1.00 90.44 106 LEU A CA 1
ATOM 817 C C . LEU A 1 106 ? 2.206 -8.907 -27.248 1.00 90.44 106 LEU A C 1
ATOM 819 O O . LEU A 1 106 ? 2.798 -8.085 -27.944 1.00 90.44 106 LEU A O 1
ATOM 823 N N . ARG A 1 107 ? 1.720 -10.052 -27.744 1.00 88.50 107 ARG A N 1
ATOM 824 C CA . ARG A 1 107 ? 1.899 -10.489 -29.137 1.00 88.50 107 ARG A CA 1
ATOM 825 C C . ARG A 1 107 ? 0.827 -11.507 -29.541 1.00 88.50 107 ARG A C 1
ATOM 827 O O . ARG A 1 107 ? 0.319 -12.252 -28.703 1.00 88.50 107 ARG A O 1
ATOM 834 N N . THR A 1 108 ? 0.503 -11.551 -30.830 1.00 87.56 108 THR A N 1
ATOM 835 C CA . THR A 1 108 ? -0.341 -12.586 -31.445 1.00 87.56 108 THR A CA 1
ATOM 836 C C . THR A 1 108 ? 0.501 -13.596 -32.216 1.00 87.56 108 THR A C 1
ATOM 838 O O . THR A 1 108 ? 1.462 -13.224 -32.887 1.00 87.56 108 THR A O 1
ATOM 841 N N . PHE A 1 109 ? 0.104 -14.861 -32.162 1.00 83.75 109 PHE A N 1
ATOM 842 C CA . PHE A 1 109 ? 0.742 -15.983 -32.836 1.00 83.75 109 PHE A CA 1
ATOM 843 C C . PHE A 1 109 ? -0.279 -16.732 -33.683 1.00 83.75 109 PHE A C 1
ATOM 845 O O . PHE A 1 109 ? -1.441 -16.841 -33.306 1.00 83.75 109 PHE A O 1
ATOM 852 N N . ILE A 1 110 ? 0.176 -17.294 -34.800 1.00 79.00 110 ILE A N 1
ATOM 853 C CA . ILE A 1 110 ? -0.635 -18.201 -35.626 1.00 79.00 110 ILE A CA 1
ATOM 854 C C . ILE A 1 110 ? -0.608 -19.623 -35.034 1.00 79.00 110 ILE A C 1
ATOM 856 O O . ILE A 1 110 ? -1.537 -20.401 -35.225 1.00 79.00 110 ILE A O 1
ATOM 860 N N . ASP A 1 111 ? 0.453 -19.961 -34.293 1.00 79.31 111 ASP A N 1
ATOM 861 C CA . ASP A 1 111 ? 0.673 -21.278 -33.698 1.00 79.31 111 ASP A CA 1
ATOM 862 C C . ASP A 1 111 ? 0.774 -21.207 -32.166 1.00 79.31 111 ASP A C 1
ATOM 864 O O . ASP A 1 111 ? 1.472 -20.369 -31.585 1.00 79.31 111 ASP A O 1
ATO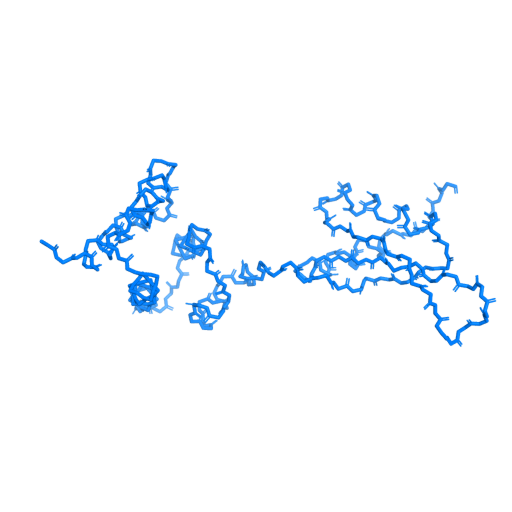M 868 N N . ARG A 1 112 ? 0.093 -22.144 -31.499 1.00 82.06 112 ARG A N 1
ATOM 869 C CA . ARG A 1 112 ? 0.098 -22.272 -30.042 1.00 82.06 112 ARG A CA 1
ATOM 870 C C . ARG A 1 112 ? 1.448 -22.733 -29.506 1.00 82.06 112 ARG A C 1
ATOM 872 O O . ARG A 1 112 ? 1.780 -22.348 -28.387 1.00 82.06 112 ARG A O 1
ATOM 879 N N . ALA A 1 113 ? 2.216 -23.529 -30.254 1.00 84.50 113 ALA A N 1
ATOM 880 C CA . ALA A 1 113 ? 3.520 -23.986 -29.775 1.00 84.50 113 ALA A CA 1
ATOM 881 C C . ALA A 1 113 ? 4.505 -22.813 -29.665 1.00 84.50 113 ALA A C 1
ATOM 883 O O . ALA A 1 113 ? 5.140 -22.648 -28.626 1.00 84.50 113 ALA A O 1
ATOM 884 N N . GLN A 1 114 ? 4.543 -21.928 -30.664 1.00 84.44 114 GLN A N 1
ATOM 885 C CA . GLN A 1 114 ? 5.339 -20.695 -30.596 1.00 84.44 114 GLN A CA 1
ATOM 886 C C . GLN A 1 114 ? 4.919 -19.779 -29.438 1.00 84.44 114 GLN A C 1
ATOM 888 O O . GLN A 1 114 ? 5.775 -19.278 -28.706 1.00 84.44 114 GLN A O 1
ATOM 893 N N . ALA A 1 115 ? 3.611 -19.599 -29.227 1.00 88.38 115 ALA A N 1
ATOM 894 C CA . ALA A 1 115 ? 3.109 -18.823 -28.096 1.00 88.38 115 ALA A CA 1
ATOM 895 C C . ALA A 1 115 ? 3.512 -19.440 -26.745 1.00 88.38 115 ALA A C 1
ATOM 897 O O . ALA A 1 115 ? 3.858 -18.711 -25.817 1.00 88.38 115 ALA A O 1
ATOM 898 N N . ALA A 1 116 ? 3.483 -20.772 -26.634 1.00 88.06 116 ALA A N 1
ATOM 899 C CA . ALA A 1 116 ? 3.863 -21.491 -25.422 1.00 88.06 116 ALA A CA 1
ATOM 900 C C . ALA A 1 116 ? 5.363 -21.367 -25.116 1.00 88.06 116 ALA A C 1
ATOM 902 O O . ALA A 1 116 ? 5.713 -21.136 -23.964 1.00 88.06 116 ALA A O 1
ATOM 903 N N . LEU A 1 117 ? 6.233 -21.439 -26.129 1.00 90.69 117 LEU A N 1
ATOM 904 C CA . LEU A 1 117 ? 7.679 -21.274 -25.946 1.00 90.69 117 LEU A CA 1
ATOM 905 C C . LEU A 1 117 ? 8.030 -19.898 -25.371 1.00 90.69 117 LEU A C 1
ATOM 907 O O . LEU A 1 117 ? 8.757 -19.814 -24.382 1.00 90.69 117 LEU A O 1
ATOM 911 N N . LEU A 1 118 ? 7.473 -18.823 -25.941 1.00 89.81 118 LEU A N 1
ATOM 912 C CA . LEU A 1 118 ? 7.694 -17.483 -25.397 1.00 89.81 118 LEU A CA 1
ATOM 913 C C . LEU A 1 118 ? 7.044 -17.329 -24.015 1.00 89.81 118 LEU A C 1
ATOM 915 O O . LEU A 1 118 ? 7.633 -16.720 -23.126 1.00 89.81 118 LEU A O 1
ATOM 919 N N . ALA A 1 119 ? 5.853 -17.897 -23.805 1.00 91.12 119 ALA A N 1
ATOM 920 C CA . ALA A 1 119 ? 5.206 -17.876 -22.497 1.00 91.12 119 ALA A CA 1
ATOM 921 C C . ALA A 1 119 ? 6.090 -18.520 -21.418 1.00 91.12 119 ALA A C 1
ATOM 923 O O . ALA A 1 119 ? 6.261 -17.946 -20.345 1.00 91.12 119 ALA A O 1
ATOM 924 N N . ASP A 1 120 ? 6.677 -19.681 -21.695 1.00 93.38 120 ASP A N 1
ATOM 925 C CA . ASP A 1 120 ? 7.542 -20.383 -20.748 1.00 93.38 120 ASP A CA 1
ATOM 926 C C . ASP A 1 120 ? 8.857 -19.637 -20.511 1.00 93.38 120 ASP A C 1
ATOM 928 O O . ASP A 1 120 ? 9.302 -19.533 -19.367 1.00 93.38 120 ASP A O 1
ATOM 932 N N . PHE A 1 121 ? 9.441 -19.039 -21.552 1.00 92.38 121 PHE A N 1
ATOM 933 C CA . PHE A 1 121 ? 10.605 -18.165 -21.409 1.00 92.38 121 PHE A CA 1
ATOM 934 C C . PHE A 1 121 ? 10.326 -16.985 -20.465 1.00 92.38 121 PHE A C 1
ATOM 936 O O . PHE A 1 121 ? 11.074 -16.767 -19.513 1.00 92.38 121 PHE A O 1
ATOM 943 N N . LEU A 1 122 ? 9.214 -16.275 -20.668 1.00 91.50 122 LEU A N 1
ATOM 944 C CA . LEU A 1 122 ? 8.824 -15.140 -19.829 1.00 91.50 122 LEU A CA 1
ATOM 945 C C . LEU A 1 122 ? 8.504 -15.576 -18.390 1.00 91.50 122 LEU A C 1
ATOM 947 O O . LEU A 1 122 ? 8.933 -14.925 -17.438 1.00 91.50 122 LEU A O 1
ATOM 951 N N . ARG A 1 123 ? 7.830 -16.720 -18.205 1.00 90.81 123 ARG A N 1
ATOM 952 C CA . ARG A 1 123 ? 7.586 -17.293 -16.867 1.00 90.81 123 ARG A CA 1
ATOM 953 C C . ARG A 1 123 ? 8.881 -17.620 -16.134 1.00 90.81 123 ARG A C 1
ATOM 955 O O . ARG A 1 123 ? 8.965 -17.361 -14.938 1.00 90.81 123 ARG A O 1
ATOM 962 N N . ASN A 1 124 ? 9.892 -18.142 -16.830 1.00 90.50 124 ASN A N 1
ATOM 963 C CA . ASN A 1 124 ? 11.205 -18.424 -16.241 1.00 90.50 124 ASN A CA 1
ATOM 964 C C . ASN A 1 124 ? 11.948 -17.152 -15.802 1.00 90.50 124 ASN A C 1
ATOM 966 O O . ASN A 1 124 ? 12.804 -17.225 -14.924 1.00 90.50 124 ASN A O 1
ATOM 970 N N . GLN A 1 125 ? 11.596 -15.991 -16.357 1.00 86.69 125 GLN A N 1
ATOM 971 C CA . GLN A 1 125 ? 12.069 -14.682 -15.896 1.00 86.69 125 GLN A CA 1
ATOM 972 C C . GLN A 1 125 ? 11.205 -14.082 -14.772 1.00 86.69 125 GLN A C 1
ATOM 974 O O . GLN A 1 125 ? 11.463 -12.974 -14.315 1.00 86.69 125 GLN A O 1
ATOM 979 N N . GLY A 1 126 ? 10.186 -14.805 -14.297 1.00 86.00 126 GLY A N 1
ATOM 980 C CA . GLY A 1 126 ? 9.268 -14.343 -13.255 1.00 86.00 126 GLY A CA 1
ATOM 981 C C . GLY A 1 126 ? 8.115 -13.476 -13.769 1.00 86.00 126 GLY A C 1
ATOM 982 O O . GLY A 1 126 ? 7.359 -12.931 -12.965 1.00 86.00 126 GLY A O 1
ATOM 983 N N . ILE A 1 127 ? 7.935 -13.359 -15.087 1.00 88.81 127 ILE A N 1
ATOM 984 C CA . ILE A 1 127 ? 6.863 -12.562 -15.687 1.00 88.81 127 ILE A CA 1
ATOM 985 C C . ILE A 1 127 ? 5.583 -13.403 -15.756 1.00 88.81 127 ILE A C 1
ATOM 987 O O . ILE A 1 127 ? 5.562 -14.517 -16.289 1.00 88.81 127 ILE A O 1
ATOM 991 N N . ARG A 1 128 ? 4.475 -12.865 -15.232 1.00 88.31 128 ARG A N 1
ATOM 992 C CA . ARG A 1 128 ? 3.153 -13.502 -15.328 1.00 88.31 128 ARG A CA 1
ATOM 993 C C . ARG A 1 128 ? 2.606 -13.360 -16.748 1.00 88.31 128 ARG A C 1
ATOM 995 O O . ARG A 1 128 ? 2.479 -12.252 -17.262 1.00 88.31 128 ARG A O 1
ATOM 1002 N N . VAL A 1 129 ? 2.240 -14.491 -17.354 1.00 91.06 129 VAL A N 1
ATOM 1003 C CA . VAL A 1 129 ? 1.729 -14.555 -18.732 1.00 91.06 129 VAL A CA 1
ATOM 1004 C C . VAL A 1 129 ? 0.477 -15.434 -18.840 1.00 91.06 129 VAL A C 1
ATOM 1006 O O . VAL A 1 129 ? 0.396 -16.495 -18.208 1.00 91.06 129 VAL A O 1
ATOM 1009 N N . SER A 1 130 ? -0.462 -15.029 -19.692 1.00 88.69 130 SER A N 1
ATOM 1010 C CA . SER A 1 130 ? -1.659 -15.785 -20.074 1.00 88.69 130 SER A CA 1
ATOM 1011 C C . SER A 1 130 ? -1.636 -16.068 -21.578 1.00 88.69 130 SER A C 1
ATOM 1013 O O . SER A 1 130 ? -1.209 -15.226 -22.365 1.00 88.69 130 SER A O 1
ATOM 1015 N N . VAL A 1 131 ? -2.067 -17.265 -21.981 1.00 87.56 131 VAL A N 1
ATOM 1016 C CA . VAL A 1 131 ? -2.143 -17.678 -23.391 1.00 87.56 131 VAL A CA 1
ATOM 1017 C C . VAL A 1 131 ? -3.594 -17.993 -23.714 1.00 87.56 131 VAL A C 1
ATOM 1019 O O . VAL A 1 131 ? -4.133 -18.993 -23.239 1.00 87.56 131 VAL A O 1
ATOM 1022 N N . GLU A 1 132 ? -4.212 -17.163 -24.543 1.00 86.00 132 GLU A N 1
ATOM 1023 C CA . GLU A 1 132 ? -5.620 -17.279 -24.913 1.00 86.00 132 GLU A CA 1
ATOM 1024 C C . GLU A 1 132 ? -5.773 -17.643 -26.390 1.00 86.00 132 GLU A C 1
ATOM 1026 O O . GLU A 1 132 ? -5.091 -17.097 -27.255 1.00 86.00 132 GLU A O 1
ATOM 1031 N N . GLY A 1 133 ? -6.685 -18.564 -26.699 1.00 75.12 133 GLY A N 1
ATOM 1032 C CA . GLY A 1 133 ? -7.087 -18.833 -28.079 1.00 75.12 133 GLY A CA 1
ATOM 1033 C C . GLY A 1 133 ? -8.208 -17.883 -28.487 1.00 75.12 133 GLY A C 1
ATOM 1034 O O . GLY A 1 133 ? -9.291 -17.939 -27.908 1.00 75.12 133 GLY A O 1
ATOM 1035 N N . ALA A 1 134 ? -7.973 -17.032 -29.484 1.00 59.72 134 ALA A N 1
ATOM 1036 C CA . ALA A 1 134 ? -8.983 -16.150 -30.049 1.00 59.72 134 ALA A CA 1
ATOM 1037 C C . ALA A 1 134 ? -9.410 -16.646 -31.438 1.00 59.72 134 ALA A C 1
ATOM 1039 O O . ALA A 1 134 ? -8.595 -16.844 -32.338 1.00 59.72 134 ALA A O 1
ATOM 1040 N N . PHE A 1 135 ? -10.718 -16.812 -31.635 1.00 53.91 135 PHE A N 1
ATOM 1041 C CA . PHE A 1 135 ? -11.276 -16.990 -32.973 1.00 53.91 135 PHE A CA 1
ATOM 1042 C C . PHE A 1 135 ? -11.305 -15.627 -33.669 1.00 53.91 135 PHE A C 1
ATOM 1044 O O . PHE A 1 135 ? -12.012 -14.716 -33.233 1.00 53.91 135 PHE A O 1
ATOM 1051 N N . SER A 1 136 ? -10.523 -15.468 -34.734 1.00 50.16 136 SER A N 1
ATOM 1052 C CA . SER A 1 136 ? -10.504 -14.232 -35.514 1.00 50.16 136 SER A CA 1
ATOM 1053 C C . SER A 1 136 ? -11.678 -14.229 -36.489 1.00 50.16 136 SER A C 1
ATOM 1055 O O . SER A 1 136 ? -11.732 -15.030 -37.415 1.00 50.16 136 SER A O 1
ATOM 1057 N N . ALA A 1 137 ? -12.646 -13.333 -36.289 1.00 47.78 137 ALA A N 1
ATOM 1058 C CA . ALA A 1 137 ? -13.832 -13.230 -37.146 1.00 47.78 137 ALA A CA 1
ATOM 1059 C C . ALA A 1 137 ? -13.551 -12.618 -38.542 1.00 47.78 137 ALA A C 1
ATOM 1061 O O . ALA A 1 137 ? -14.485 -12.433 -39.319 1.00 47.78 137 ALA A O 1
ATOM 1062 N N . GLY A 1 138 ? -12.293 -12.279 -38.862 1.00 48.69 138 GLY A N 1
ATOM 1063 C CA . GLY A 1 138 ? -11.923 -11.528 -40.073 1.00 48.69 138 GLY A CA 1
ATOM 1064 C C . GLY A 1 138 ? -10.783 -12.111 -40.916 1.00 48.69 138 GLY A C 1
ATOM 1065 O O . GLY A 1 138 ? -10.502 -11.581 -41.987 1.00 48.69 138 GLY A O 1
ATOM 1066 N N . VAL A 1 139 ? -10.144 -13.197 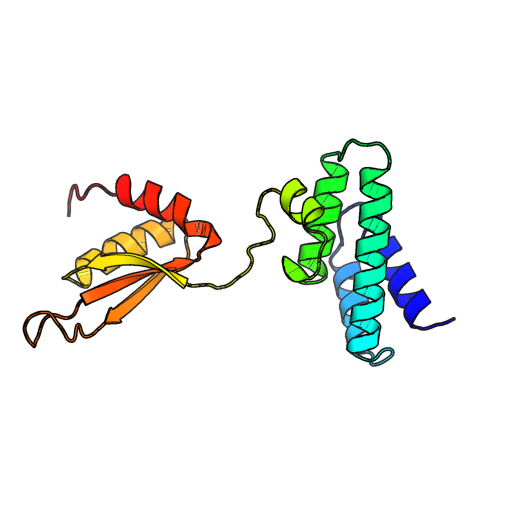-40.478 1.00 46.91 139 VAL A N 1
ATOM 1067 C CA . VAL A 1 139 ? -9.145 -13.946 -41.257 1.00 46.91 139 VAL A CA 1
ATOM 1068 C C . VAL A 1 139 ? -9.728 -15.332 -41.502 1.00 46.91 139 VAL A C 1
ATOM 1070 O O . VAL A 1 139 ? -10.407 -15.851 -40.623 1.00 46.91 139 VAL A O 1
ATOM 1073 N N . LEU A 1 140 ? -9.541 -15.860 -42.717 1.00 46.16 140 LEU A N 1
ATOM 1074 C CA . LEU A 1 140 ? -10.064 -17.131 -43.244 1.00 46.16 140 LEU A CA 1
ATOM 1075 C C . LEU A 1 140 ? -10.644 -18.086 -42.173 1.00 46.16 140 LEU A C 1
ATOM 1077 O O . LEU A 1 140 ? -9.914 -18.462 -41.252 1.00 46.16 140 LEU A O 1
ATOM 1081 N N . PRO A 1 141 ? -11.914 -18.530 -42.296 1.00 44.66 141 PRO A N 1
ATOM 1082 C CA . PRO A 1 141 ? -12.533 -19.409 -41.307 1.00 44.66 141 PRO A CA 1
ATOM 1083 C C . PRO A 1 141 ? -11.647 -20.638 -41.054 1.00 44.66 141 PRO A C 1
ATOM 1085 O O . PRO A 1 141 ? -11.444 -21.452 -41.952 1.00 44.66 141 PRO A O 1
ATOM 1088 N N . GLY A 1 142 ? -11.098 -20.738 -39.838 1.00 52.69 142 GLY A N 1
ATOM 1089 C CA . GLY A 1 142 ? -10.204 -21.825 -39.422 1.00 52.69 142 GLY A CA 1
ATOM 1090 C C . GLY A 1 142 ? -8.843 -21.402 -38.856 1.00 52.69 142 GLY A C 1
ATOM 1091 O O . GLY A 1 142 ? -8.165 -22.252 -38.284 1.00 52.69 142 GLY A O 1
ATOM 1092 N N . VAL A 1 143 ? -8.442 -20.128 -38.950 1.00 53.56 143 VAL A N 1
ATOM 1093 C CA . VAL A 1 143 ? -7.210 -19.638 -38.300 1.00 53.56 143 VAL A CA 1
ATOM 1094 C C . VAL A 1 143 ? -7.514 -19.246 -36.848 1.00 53.56 143 VAL A C 1
ATOM 1096 O O . VAL A 1 143 ? -8.274 -18.311 -36.592 1.00 53.56 143 VAL A O 1
ATOM 1099 N N . GLN A 1 144 ? -6.966 -19.997 -35.889 1.00 59.06 144 GLN A N 1
ATOM 1100 C CA . GLN A 1 144 ? -6.985 -19.624 -34.472 1.00 59.06 144 GLN A CA 1
ATOM 1101 C C . GLN A 1 144 ? -5.794 -18.704 -34.199 1.00 59.06 144 GLN A C 1
ATOM 1103 O O . GLN A 1 144 ? -4.653 -19.152 -34.267 1.00 59.06 144 GLN A O 1
ATOM 1108 N N . ASP A 1 145 ? -6.057 -17.440 -33.871 1.00 75.56 145 ASP A N 1
ATOM 1109 C CA . ASP A 1 145 ? -5.010 -16.529 -33.417 1.00 75.56 145 ASP A CA 1
ATOM 1110 C C . ASP A 1 145 ? -4.789 -16.765 -31.921 1.00 75.56 145 ASP A C 1
ATOM 1112 O O . ASP A 1 145 ? -5.709 -16.658 -31.107 1.00 75.56 145 ASP A O 1
ATOM 1116 N N . VAL A 1 146 ? -3.563 -17.085 -31.531 1.00 84.06 146 VAL A N 1
ATOM 1117 C CA . VAL A 1 146 ? -3.179 -17.267 -30.131 1.00 84.06 146 VAL A CA 1
ATOM 1118 C C . VAL A 1 146 ? -2.646 -15.946 -29.591 1.00 84.06 146 VAL A C 1
ATOM 1120 O O . VAL A 1 146 ? -1.688 -15.380 -30.113 1.00 84.06 146 VAL A O 1
ATOM 1123 N N . ARG A 1 147 ? -3.272 -15.429 -28.538 1.00 88.38 147 ARG A N 1
ATOM 1124 C CA . ARG A 1 147 ? -2.899 -14.181 -27.872 1.00 88.38 147 ARG A CA 1
ATOM 1125 C C . ARG A 1 147 ? -2.051 -14.495 -26.656 1.00 88.38 147 ARG A C 1
ATOM 1127 O O . ARG A 1 147 ? -2.496 -15.200 -25.755 1.00 88.38 147 ARG A O 1
ATOM 1134 N N . LEU A 1 148 ? -0.845 -13.947 -26.625 1.00 89.88 148 LEU A N 1
ATOM 1135 C CA . LEU A 1 148 ? -0.015 -13.936 -25.433 1.00 89.88 148 LEU A CA 1
ATOM 1136 C C . LEU A 1 148 ? -0.234 -12.611 -24.710 1.00 89.88 148 LEU A C 1
ATOM 1138 O O . LEU A 1 148 ? 0.003 -11.541 -25.275 1.00 89.88 148 LEU A O 1
ATOM 1142 N N . MET A 1 149 ? -0.699 -12.693 -23.473 1.00 92.00 149 MET A N 1
ATOM 1143 C CA . MET A 1 149 ? -0.984 -11.551 -22.618 1.00 92.00 149 MET A CA 1
ATOM 1144 C C . MET A 1 149 ? -0.047 -11.539 -21.418 1.00 92.00 149 MET A C 1
ATOM 1146 O O . MET A 1 149 ? 0.351 -12.594 -20.923 1.00 92.00 149 MET A O 1
ATOM 1150 N N . VAL A 1 150 ? 0.279 -10.346 -20.940 1.00 91.62 150 VAL A N 1
ATOM 1151 C CA . VAL A 1 150 ? 1.102 -10.106 -19.747 1.00 91.62 150 VAL A CA 1
ATOM 1152 C C . VAL A 1 150 ? 0.431 -9.056 -18.877 1.00 91.62 150 VAL A C 1
ATOM 1154 O O . VAL A 1 150 ? -0.468 -8.363 -19.349 1.00 91.62 150 VAL A O 1
ATOM 1157 N N . LEU A 1 151 ? 0.843 -8.931 -17.620 1.00 87.75 151 LEU A N 1
ATOM 1158 C CA . LEU A 1 151 ? 0.353 -7.841 -16.780 1.00 87.75 151 LEU A CA 1
ATOM 1159 C C . LEU A 1 151 ? 0.876 -6.485 -17.280 1.00 87.75 151 LEU A C 1
ATOM 1161 O O . LEU A 1 151 ? 2.013 -6.386 -17.754 1.00 87.75 151 LEU A O 1
ATOM 1165 N N . ALA A 1 152 ? 0.026 -5.460 -17.215 1.00 83.44 152 ALA A N 1
ATOM 1166 C CA . ALA A 1 152 ? 0.299 -4.121 -17.733 1.00 83.44 152 ALA A CA 1
ATOM 1167 C C . ALA A 1 152 ? 1.566 -3.502 -17.130 1.00 83.44 152 ALA A C 1
ATOM 1169 O O . ALA A 1 152 ? 2.368 -2.913 -17.853 1.00 83.44 152 ALA A O 1
ATOM 1170 N N . ASP A 1 153 ? 1.797 -3.711 -15.838 1.00 79.75 153 ASP A N 1
ATOM 1171 C CA . ASP A 1 153 ? 2.976 -3.255 -15.098 1.00 79.75 153 ASP A CA 1
ATOM 1172 C C . ASP A 1 153 ? 4.290 -3.903 -15.579 1.00 79.75 153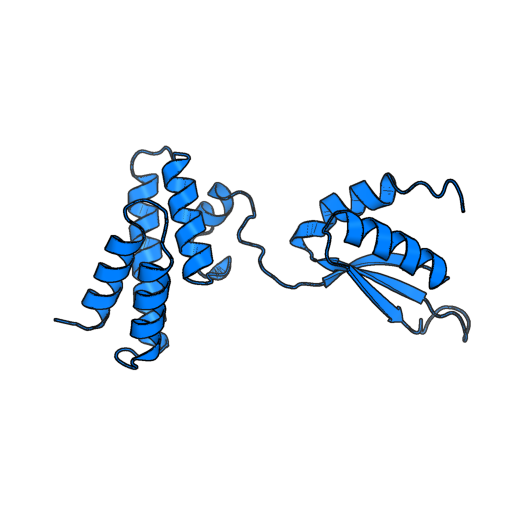 ASP A C 1
ATOM 1174 O O . ASP A 1 153 ? 5.366 -3.325 -15.417 1.00 79.75 153 ASP A O 1
ATOM 1178 N N . ARG A 1 154 ? 4.220 -5.072 -16.231 1.00 85.62 154 ARG A N 1
ATOM 1179 C CA . ARG A 1 154 ? 5.373 -5.813 -16.778 1.00 85.62 154 ARG A CA 1
ATOM 1180 C C . ARG A 1 154 ? 5.492 -5.743 -18.300 1.00 85.62 154 ARG A C 1
ATOM 1182 O O . ARG A 1 154 ? 6.371 -6.394 -18.861 1.00 85.62 154 ARG A O 1
ATOM 1189 N N . ILE A 1 155 ? 4.660 -4.962 -18.998 1.00 86.81 155 ILE A N 1
ATOM 1190 C CA . ILE A 1 155 ? 4.639 -4.955 -20.474 1.00 86.81 155 ILE A CA 1
ATOM 1191 C C . ILE A 1 155 ? 5.958 -4.491 -21.101 1.00 86.81 155 ILE A C 1
ATOM 1193 O O . ILE A 1 155 ? 6.345 -5.005 -22.148 1.00 86.81 155 ILE A O 1
ATOM 1197 N N . ALA A 1 156 ? 6.652 -3.530 -20.484 1.00 85.31 156 ALA A N 1
ATOM 1198 C CA . ALA A 1 156 ? 7.915 -3.010 -21.006 1.00 85.31 156 ALA A CA 1
ATOM 1199 C C . ALA A 1 156 ? 9.020 -4.075 -20.953 1.00 85.31 156 ALA A C 1
ATOM 1201 O O . ALA A 1 156 ? 9.630 -4.382 -21.974 1.00 85.31 156 ALA A O 1
ATOM 1202 N N . GLU A 1 157 ? 9.193 -4.702 -19.792 1.00 86.50 157 GLU A N 1
ATOM 1203 C CA . GLU A 1 157 ? 10.147 -5.795 -19.588 1.00 86.50 157 GLU A CA 1
ATOM 1204 C C . GLU A 1 157 ? 9.802 -7.016 -20.445 1.00 86.50 157 GLU A C 1
ATOM 1206 O O . GLU A 1 157 ? 10.673 -7.596 -21.084 1.00 86.50 157 GLU A O 1
ATOM 1211 N N . ALA A 1 158 ? 8.518 -7.375 -20.534 1.00 89.75 158 ALA A N 1
ATOM 1212 C CA . ALA A 1 158 ? 8.075 -8.484 -21.368 1.00 89.75 158 ALA A CA 1
ATOM 1213 C C . ALA A 1 158 ? 8.338 -8.241 -22.862 1.00 89.75 158 ALA A C 1
ATOM 1215 O O . ALA A 1 158 ? 8.617 -9.192 -23.589 1.00 89.75 158 ALA A O 1
ATOM 1216 N N . ARG A 1 159 ? 8.255 -6.988 -23.336 1.00 90.50 159 ARG A N 1
ATOM 1217 C CA . ARG A 1 159 ? 8.604 -6.623 -24.718 1.00 90.50 159 ARG A CA 1
ATOM 1218 C C . ARG A 1 159 ? 10.095 -6.746 -24.969 1.00 90.50 159 ARG A C 1
ATOM 1220 O O . ARG A 1 159 ? 10.467 -7.391 -25.939 1.00 90.50 159 ARG A O 1
ATOM 1227 N N . GLU A 1 160 ? 10.916 -6.193 -24.085 1.00 87.88 160 GLU A N 1
ATOM 1228 C CA . GLU A 1 160 ? 12.373 -6.294 -24.182 1.00 87.88 160 GLU A CA 1
ATOM 1229 C C . GLU A 1 160 ? 12.827 -7.762 -24.172 1.00 87.88 160 GLU A C 1
ATOM 1231 O O . GLU A 1 160 ? 13.568 -8.201 -25.051 1.00 87.88 160 GLU A O 1
ATOM 1236 N N . ALA A 1 161 ? 12.295 -8.565 -23.249 1.00 87.81 161 ALA A N 1
ATOM 1237 C CA . ALA A 1 161 ? 12.563 -9.996 -23.177 1.00 87.81 161 ALA A CA 1
ATOM 1238 C C . ALA A 1 161 ? 12.087 -10.745 -24.433 1.00 87.81 161 ALA A C 1
ATOM 1240 O O . ALA A 1 161 ? 12.786 -11.625 -24.928 1.00 87.81 161 ALA A O 1
ATOM 1241 N N . ALA A 1 162 ? 10.918 -10.397 -24.979 1.00 87.62 162 ALA A N 1
ATOM 1242 C CA . ALA A 1 162 ? 10.393 -11.002 -26.203 1.00 87.62 162 ALA A CA 1
ATOM 1243 C C . ALA A 1 162 ? 11.143 -10.575 -27.477 1.00 87.62 162 ALA A C 1
ATOM 1245 O O . ALA A 1 162 ? 11.096 -11.299 -28.470 1.00 87.62 162 ALA A O 1
ATOM 1246 N N . GLU A 1 163 ? 11.791 -9.411 -27.476 1.00 86.69 163 GLU A N 1
ATOM 1247 C CA . GLU A 1 163 ? 12.706 -8.977 -28.538 1.00 86.69 163 GLU A CA 1
ATOM 1248 C C . GLU A 1 163 ? 14.050 -9.703 -28.438 1.00 86.69 163 GLU A C 1
ATOM 1250 O O . GLU A 1 163 ? 14.586 -10.129 -29.455 1.00 86.69 163 GLU A O 1
ATOM 1255 N N . ALA A 1 164 ? 14.558 -9.907 -27.218 1.00 84.06 164 ALA A N 1
ATOM 1256 C CA . ALA A 1 164 ? 15.754 -10.707 -26.959 1.00 84.06 164 ALA A CA 1
ATOM 1257 C C . ALA A 1 164 ? 15.534 -12.213 -27.191 1.00 84.06 164 ALA A C 1
ATOM 1259 O O . ALA A 1 164 ? 16.493 -12.956 -27.405 1.00 84.06 164 ALA A O 1
ATOM 1260 N N . PHE A 1 165 ? 14.278 -12.665 -27.161 1.00 80.38 165 PHE A N 1
ATOM 1261 C CA . PHE A 1 165 ? 13.852 -13.989 -27.605 1.00 80.38 165 PHE A CA 1
ATOM 1262 C C . PHE A 1 165 ? 13.887 -14.050 -29.139 1.00 80.38 165 PHE A C 1
ATOM 1264 O O . PHE A 1 165 ? 12.860 -14.131 -29.816 1.00 80.38 165 PHE A O 1
ATOM 1271 N N . ASP A 1 166 ? 15.093 -13.975 -29.694 1.00 64.75 166 ASP A N 1
ATOM 1272 C CA . ASP A 1 166 ? 15.324 -14.302 -31.090 1.00 64.75 166 ASP A CA 1
ATOM 1273 C C . ASP A 1 166 ? 15.256 -15.827 -31.220 1.00 64.75 166 ASP A C 1
ATOM 1275 O O . ASP A 1 166 ? 15.838 -16.562 -30.419 1.00 64.75 166 ASP A O 1
ATOM 1279 N N . GLY A 1 167 ? 14.468 -16.309 -32.180 1.00 56.22 167 GLY A N 1
ATOM 1280 C CA . GLY A 1 167 ? 14.073 -17.712 -32.340 1.00 56.22 167 GLY A CA 1
ATOM 1281 C C . GLY A 1 167 ? 15.200 -18.661 -32.767 1.00 56.22 167 GLY A C 1
ATOM 1282 O O . GLY A 1 167 ? 14.990 -19.505 -33.637 1.00 56.22 167 GLY A O 1
ATOM 1283 N N . GLU A 1 168 ? 16.396 -18.552 -32.192 1.00 46.69 168 GLU A N 1
ATOM 1284 C CA . GLU A 1 168 ? 17.489 -19.481 -32.437 1.00 46.69 168 GLU A CA 1
ATOM 1285 C C . GLU A 1 168 ? 17.402 -20.714 -31.525 1.00 46.69 168 GLU A C 1
ATOM 1287 O O . GLU A 1 168 ? 17.857 -20.732 -30.383 1.00 46.69 168 GLU A O 1
ATOM 1292 N N . ARG A 1 169 ? 16.914 -21.786 -32.166 1.00 48.22 169 ARG A N 1
ATOM 1293 C CA . ARG A 1 169 ? 17.165 -23.216 -31.915 1.00 48.22 169 ARG A CA 1
ATOM 1294 C C . ARG A 1 169 ? 16.309 -23.916 -30.859 1.00 48.22 169 ARG A C 1
ATOM 1296 O O . ARG A 1 169 ? 16.779 -24.204 -29.761 1.00 48.22 169 ARG A O 1
ATOM 1303 N N . VAL A 1 170 ? 15.156 -24.411 -31.316 1.00 39.41 170 VAL A N 1
ATOM 1304 C CA . VAL A 1 170 ? 14.853 -25.856 -31.240 1.00 39.41 170 VAL A CA 1
ATOM 1305 C C . VAL A 1 170 ? 14.343 -26.327 -32.595 1.00 39.41 170 VAL A C 1
ATOM 1307 O O . VAL A 1 170 ? 13.428 -25.664 -33.128 1.00 39.41 170 VAL A O 1
#

Radius of gyration: 22.16 Å; chains: 1; bounding box: 35×46×66 Å

Secondary structure (DSSP, 8-state):
--HHHHHHHHHHHHTTTS---HHHHHHHHHHHHTTSS-HHHHHHHHHHHHHHHHHHHTTTS---HHHHHHHHHHHHHHT--TTTS-HHHHHHHTSTT-----EEEEEEES-HHHHHHHHHHHHHTT--EEEEEEE-TTS-TT-EEEEEEEEGGGHHHHHHHHHH------

Foldseek 3Di:
DQLLVVLLVLLCVQLVQLAHDPVSLVVNVCSVVVPSDDPVSNLVSLLVSQVVLVCVQCVVVDRDPSSLSSLLNSCVSVVDACVSHDVVSCVSNPNSRLPPQDKDFQDKDQDPVVLVVLCVQCVVVVWDKDWDWDQDPPPPHPGTIITIITGPSCSVVSNVSVVVPDPPDD

Sequence (170 aa):
MDAKRKLKGMLARIFSDATADESERAELRTYLASGALSSPEIQEVIADFVSTTWKITVADGVVSEVEKQRLREIVEVLGLAKGDVPEEWSRVLGGTLDTSEEWVLLRTFIDRAQAALLADFLRNQGIRVSVEGAFSAGVLPGVQDVRLMVLADRIAEAREAAEAFDGERV

pLDDT: mean 84.04, std 13.89, range [39.41, 96.56]

Organism: NCBI:txid1391654

=== Feature glossary ===
Key to the feature types in this record:

— What the protein is —

Primary structure: the covalent order of the twenty standard amino acids along the backbone. Two proteins with the same sequence will (almost always) fold to the same structure; two with 30% identity often share a fold but not the details.

Database cross-references. InterPro integrates a dozen domain/family signature databases into unified entries with residue-range hits. GO terms attach function/process/location labels with evidence codes. CATH codes position the fold in a four-level structural taxonomy. Organism is the NCBI-taxonomy species name.

— Where its atoms are —

The mmCIF block holds the 3D Cartesian coordinates of each backbone atom (N, Cα, C, O) in ångströms. mmCIF is the PDB's canonical archive format — a tagged-loop text representation of the atomic model.

Six rendered views show the 3D structure from the faces of a cube — i.e. along ±x, ±y, ±z. Rendering representation is drawn randomly per protein from cartoon (secondary-structure ribbons), sticks (backbone bonds), or molecular surface; coloring is either N→C rainbow (blue at the N-terminus through red at the C-terminus) or one color per chain.

— Local backbone conformation —

DSSP 8-state secondary structure assigns each residue one of H (α-helix), G (3₁₀-helix), I (π-helix), E (extended β-strand), B (isolated β-bridge), T (hydrogen-bonded turn), S (bend), or '-' (coil). The assignment is computed from backbone hydrogen-bond geometry via the Kabsch–Sander algorithm.

P-SEA three-state annotation labels each residue as helix, strand, or coil based purely on the geometry of the Cα trace. It serves as a fallback when the full backbone (and thus DSSP) is unavailable.

The φ/ψ torsion pair specifies the backbone conformation at each residue. φ rotates about the N–Cα bond, ψ about the Cα–C bond. Steric clashes forbid most of the (φ, ψ) plane — the allowed regions (α-helix basin, β-sheet basin, left-handed helix) are the Ramachandran-allowed regions.

— Global shape and packing —

The geometric summary reports three shape descriptors. Rg (radius of gyration) measures how spread out the Cα atoms are about their centre of mass; compact globular proteins have small Rg, elongated or unfolded ones large. Cα contacts (<8 Å, |i−j|>4) count long-range residue pairs in spatial proximity — high for tightly packed folds, near zero for rods or random coil. The bounding-box extents give the protein's footprint along x, y, z in Å.

Accessible surface area quantifies burial. A residue with SASA near zero is packed into the hydrophobic core; one with SASA >100 Å² sits on the surface. Computed here via the Shrake–Rupley numerical algorithm with a 1.4 Å probe.

Plot images: a contact map (which residues are close in 3D, as an N×N binary image), a Ramachandran scatter (backbone torsion angles, revealing secondary-structure composition at a glance), and — for AlphaFold structures — a PAE heatmap (pairwise prediction confidence).

— Structural neighborhood —

The Foldseek 3Di string encodes local tertiary geometry as a 20-letter alphabet — one character per residue — derived from the relative positions of nearby Cα atoms. Unlike the amino-acid sequence, 3Di is a direct function of the 3D structure, so two proteins with the same fold have similar 3Di strings even at low sequence identity.

Nearest PDB neighbors are the top structural matches found by Foldseek when searching this structure against the entire Protein Data Bank. Each hit reports a TM-score (0 to 1; >0.5 almost always implies the same fold) and an E-value. These are *structural* homologs — they may share no detectable sequence similarity.

— Confidence and disorder —

For AlphaFold models, the B-factor field carries pLDDT — the model's own estimate of local accuracy on a 0–100 scale. Regions with pLDDT<50 should be treated as essentially unmodeled; they often correspond to intrinsically disordered segments.

B-factor (Debye–Waller factor) reflects atomic displacement in the crystal lattice. It is an experimental observable (units Å²), not a prediction; low values mean the atom is pinned down, high values mean it moves or is heterogeneous across the crystal.

Predicted aligned error is AlphaFold's pairwise confidence. Unlike pLDDT (per-residue), PAE is per-residue-pair and captures whether two parts of the structure are correctly placed relative to each other. Units are ångströms of expected positional error.